Protein AF-A0A8D5ZJN5-F1 (afdb_monomer)

Solvent-accessible surface area (backbone atoms only — not comparable to full-atom values): 8503 Å² total; per-residue (Å²): 124,50,73,45,76,26,86,29,49,48,62,59,45,37,55,50,50,52,52,50,40,51,74,73,62,34,45,78,76,51,75,43,89,60,42,36,43,31,33,33,44,94,93,44,43,36,33,36,38,49,41,76,52,91,73,23,19,37,39,36,39,40,71,54,80,88,65,92,65,69,60,68,62,56,49,52,53,49,49,53,51,52,53,51,50,52,53,50,52,52,54,50,50,55,51,50,35,69,74,68,68,55,51,88,89,70,50,87,51,70,71,51,54,59,54,53,48,53,52,49,50,52,53,52,52,53,49,51,52,50,53,51,49,54,51,49,54,53,53,53,50,53,50,52,52,48,53,59,58,65,70,55,107

Organism: NCBI:txid2824673

Foldseek 3Di:
DDKDKAQAFLQVLQVVLVVLCVVVPWDWDDDDPSAWTWTDDPNWIWIWGWDDDPSIIMIDIDTDDPDPDPVLVVLVVVLVVLVVVLVVVVVVQVVCCVVPVDDPVPRPCPVVSVVSVVVSVVSVVVSVVVVVVVVVSVVVNVVVSVVSNVPHD

pLDDT: mean 83.12, std 9.97, range [45.72, 94.62]

Structure (mmCIF, N/CA/C/O backbone):
data_AF-A0A8D5ZJN5-F1
#
_entry.id   AF-A0A8D5ZJN5-F1
#
loop_
_atom_site.group_PDB
_atom_site.id
_atom_site.type_symbol
_atom_site.label_atom_id
_atom_site.label_alt_id
_atom_site.label_comp_id
_atom_site.label_asym_id
_atom_site.label_entity_id
_atom_site.label_seq_id
_atom_site.pdbx_PDB_ins_code
_atom_site.Cartn_x
_atom_site.Cartn_y
_atom_site.Cartn_z
_atom_site.occupancy
_atom_site.B_iso_or_equiv
_atom_site.auth_seq_id
_atom_site.auth_comp_id
_atom_site.auth_asym_id
_atom_site.auth_atom_id
_atom_site.pdbx_PDB_model_num
ATOM 1 N N . MET A 1 1 ? -3.586 7.589 7.938 1.00 70.25 1 MET A N 1
ATOM 2 C CA . MET A 1 1 ? -3.843 7.354 9.380 1.00 70.25 1 MET A CA 1
ATOM 3 C C . MET A 1 1 ? -5.197 7.955 9.686 1.00 70.25 1 MET A C 1
ATOM 5 O O . MET A 1 1 ? -5.429 9.094 9.296 1.00 70.25 1 MET A O 1
ATOM 9 N N . LYS A 1 2 ? -6.101 7.182 10.283 1.00 84.31 2 LYS A N 1
ATOM 10 C CA . LYS A 1 2 ? -7.459 7.630 10.615 1.00 84.31 2 LYS A CA 1
ATOM 11 C C . LYS A 1 2 ? -7.694 7.383 12.096 1.00 84.31 2 LYS A C 1
ATOM 13 O O . LYS A 1 2 ? -7.186 6.405 12.640 1.00 84.31 2 LYS A O 1
ATOM 18 N N . GLU A 1 3 ? -8.443 8.261 12.738 1.00 89.00 3 GLU A N 1
ATOM 19 C CA . GLU A 1 3 ? -8.716 8.157 14.165 1.00 89.00 3 GLU A CA 1
ATOM 20 C C . GLU A 1 3 ? -10.156 8.503 14.492 1.00 89.00 3 GLU A C 1
ATOM 22 O O . GLU A 1 3 ? -10.807 9.263 13.773 1.00 89.00 3 GLU A O 1
ATOM 27 N N . ARG A 1 4 ? -10.637 7.942 15.598 1.00 89.81 4 ARG A N 1
ATOM 28 C CA . ARG A 1 4 ? -11.933 8.266 16.176 1.00 89.81 4 ARG A CA 1
ATOM 29 C C . ARG A 1 4 ? -11.851 8.228 17.693 1.00 89.81 4 ARG A C 1
ATOM 31 O O . ARG A 1 4 ? -11.209 7.349 18.257 1.00 89.81 4 ARG A O 1
ATOM 38 N N . ILE A 1 5 ? -12.529 9.164 18.345 1.00 89.81 5 ILE A N 1
ATOM 39 C CA . ILE A 1 5 ? -12.732 9.144 19.793 1.00 89.81 5 ILE A CA 1
ATOM 40 C C . ILE A 1 5 ? -14.123 8.573 20.052 1.00 89.81 5 ILE A C 1
ATOM 42 O O . ILE A 1 5 ? -15.106 9.104 19.539 1.00 89.81 5 ILE A O 1
ATOM 46 N N . VAL A 1 6 ? -14.191 7.496 20.828 1.00 90.06 6 VAL A N 1
ATOM 47 C CA . VAL A 1 6 ? -15.437 6.843 21.236 1.00 90.06 6 VAL A CA 1
ATOM 48 C C . VAL A 1 6 ? -15.703 7.117 22.713 1.00 90.06 6 VAL A C 1
ATOM 50 O O . VAL A 1 6 ? -14.779 7.141 23.533 1.00 90.06 6 VAL A O 1
ATOM 53 N N . ASN A 1 7 ? -16.969 7.330 23.069 1.00 89.19 7 ASN A N 1
ATOM 54 C CA . ASN A 1 7 ? -17.397 7.561 24.453 1.00 89.19 7 ASN A CA 1
ATOM 55 C C . ASN A 1 7 ? -17.558 6.229 25.200 1.00 89.19 7 ASN A C 1
ATOM 57 O O . ASN A 1 7 ? -18.649 5.879 25.642 1.00 89.19 7 ASN A O 1
ATOM 61 N N . MET A 1 8 ? -16.473 5.465 25.284 1.00 90.81 8 MET A N 1
ATOM 62 C CA . MET A 1 8 ? -16.418 4.159 25.934 1.00 90.81 8 MET A CA 1
ATOM 63 C C . MET A 1 8 ? -15.092 4.008 26.674 1.00 90.81 8 MET A C 1
ATOM 65 O O . MET A 1 8 ? -14.069 4.548 26.236 1.00 90.81 8 MET A O 1
ATOM 69 N N . ASP A 1 9 ? -15.099 3.238 27.763 1.00 92.44 9 ASP A N 1
ATOM 70 C CA . ASP A 1 9 ? -13.863 2.781 28.389 1.00 92.44 9 ASP A CA 1
ATOM 71 C C . ASP A 1 9 ? -13.090 1.858 27.436 1.00 92.44 9 ASP A C 1
ATOM 73 O O . ASP A 1 9 ? -13.652 1.270 26.510 1.00 92.44 9 ASP A O 1
ATOM 77 N N . ILE A 1 10 ? -11.787 1.724 27.669 1.00 92.44 10 ILE A N 1
ATOM 78 C CA . ILE A 1 10 ? -10.894 1.004 26.759 1.00 92.44 10 ILE A CA 1
ATOM 79 C C . ILE A 1 10 ? -11.275 -0.471 26.570 1.00 92.44 10 ILE A C 1
ATOM 81 O O . ILE A 1 10 ? -11.090 -1.006 25.478 1.00 92.44 10 ILE A O 1
ATOM 85 N N . ASN A 1 11 ? -11.838 -1.127 27.591 1.00 93.25 11 ASN A N 1
ATOM 86 C CA . ASN A 1 11 ? -12.236 -2.530 27.495 1.00 93.25 11 ASN A CA 1
ATOM 87 C C . ASN A 1 11 ? -13.508 -2.667 26.655 1.00 93.25 11 ASN A C 1
ATOM 89 O O . ASN A 1 11 ? -13.558 -3.494 25.743 1.00 93.25 11 ASN A O 1
ATOM 93 N N . SER A 1 12 ? -14.512 -1.824 26.908 1.00 92.19 12 SER A N 1
ATOM 94 C CA . SER A 1 12 ? -15.742 -1.796 26.109 1.00 92.19 12 SER A CA 1
ATOM 95 C C . SER A 1 12 ? -15.458 -1.432 24.652 1.00 92.19 12 SER A C 1
ATOM 97 O O . SER A 1 12 ? -15.937 -2.106 23.742 1.00 92.19 12 SER A O 1
ATOM 99 N N . ALA A 1 13 ? -14.609 -0.425 24.423 1.00 91.81 13 ALA A N 1
ATOM 100 C CA . ALA A 1 13 ? -14.174 -0.017 23.092 1.00 91.81 13 ALA A CA 1
ATOM 101 C C . ALA A 1 13 ? -13.450 -1.153 22.348 1.00 91.81 13 ALA A C 1
ATOM 103 O O . ALA A 1 13 ? -13.679 -1.352 21.156 1.00 91.81 13 ALA A O 1
ATOM 104 N N . TYR A 1 14 ? -12.612 -1.926 23.046 1.00 94.06 14 TYR A N 1
ATOM 105 C CA . TYR A 1 14 ? -11.936 -3.094 22.484 1.00 94.06 14 TYR A CA 1
ATOM 106 C C . TYR A 1 14 ? -12.926 -4.185 22.057 1.00 94.06 14 TYR A C 1
ATOM 108 O O . TYR A 1 14 ? -12.850 -4.686 20.933 1.00 94.06 14 TYR A O 1
ATOM 116 N N . VAL A 1 15 ? -13.861 -4.556 22.939 1.00 94.44 15 VAL A N 1
ATOM 117 C CA . VAL A 1 15 ? -14.853 -5.607 22.661 1.00 94.44 15 VAL A CA 1
ATOM 118 C C . VAL A 1 15 ? -15.739 -5.206 21.485 1.00 94.44 15 VAL A C 1
ATOM 120 O O . VAL A 1 15 ? -15.984 -6.014 20.587 1.00 94.44 15 VAL A O 1
ATOM 123 N N . GLU A 1 16 ? -16.165 -3.946 21.456 1.00 93.25 16 GLU A N 1
ATOM 124 C CA . GLU A 1 16 ? -17.006 -3.413 20.393 1.00 93.25 16 GLU A CA 1
ATOM 125 C C . GLU A 1 16 ? -16.264 -3.342 19.054 1.00 93.25 16 GLU A C 1
ATOM 127 O O . GLU A 1 16 ? -16.782 -3.790 18.029 1.00 93.25 16 GLU A O 1
ATOM 132 N N . LEU A 1 17 ? -15.011 -2.881 19.056 1.00 93.25 17 LEU A N 1
ATOM 133 C CA . LEU A 1 17 ? -14.162 -2.892 17.867 1.00 93.25 17 LEU A CA 1
ATOM 134 C C . LEU A 1 17 ? -13.975 -4.316 17.329 1.00 93.25 17 LEU A C 1
ATOM 136 O O . LEU A 1 17 ? -14.121 -4.544 16.130 1.00 93.25 17 LEU A O 1
ATOM 140 N N . LYS A 1 18 ? -13.701 -5.290 18.203 1.00 94.44 18 LYS A N 1
ATOM 141 C CA . LYS A 1 18 ? -13.564 -6.702 17.823 1.00 94.44 18 LYS A CA 1
ATOM 142 C C . LYS A 1 18 ? -14.846 -7.245 17.189 1.00 94.44 18 LYS A C 1
ATOM 144 O O . LYS A 1 18 ? -14.784 -7.921 16.162 1.00 94.44 18 LYS A O 1
ATOM 149 N N . ARG A 1 19 ? -16.006 -6.912 17.763 1.00 94.62 19 ARG A N 1
ATOM 150 C CA . ARG A 1 19 ? -17.326 -7.282 17.234 1.00 94.62 19 ARG A CA 1
ATOM 151 C C . ARG A 1 19 ? -17.547 -6.722 15.829 1.00 94.62 19 ARG A C 1
ATOM 153 O O . ARG A 1 19 ? -17.932 -7.476 14.938 1.00 94.62 19 ARG A O 1
ATOM 160 N N . ILE A 1 20 ? -17.265 -5.435 15.624 1.00 93.62 20 ILE A N 1
ATOM 161 C CA . ILE A 1 20 ? -17.408 -4.766 14.322 1.00 93.62 20 ILE A CA 1
ATOM 162 C C . ILE A 1 20 ? -16.455 -5.374 13.294 1.00 93.62 20 ILE A C 1
ATOM 164 O O . ILE A 1 20 ? -16.883 -5.692 12.192 1.00 93.62 20 ILE A O 1
ATOM 168 N N . LEU A 1 21 ? -15.188 -5.601 13.650 1.00 93.50 21 LEU A N 1
ATOM 169 C CA . LEU A 1 21 ? -14.205 -6.195 12.740 1.00 93.50 21 LEU A CA 1
ATOM 170 C C . LEU A 1 21 ? -14.656 -7.568 12.228 1.00 93.50 21 LEU A C 1
ATOM 172 O O . LEU A 1 21 ? -14.633 -7.811 11.022 1.00 93.50 21 LEU A O 1
ATOM 176 N N . LEU A 1 22 ? -15.117 -8.443 13.123 1.00 92.81 22 LEU A N 1
ATOM 177 C CA . LEU A 1 22 ? -15.629 -9.760 12.741 1.00 92.81 22 LEU A CA 1
ATOM 178 C C . LEU A 1 22 ? -16.900 -9.651 11.883 1.00 92.81 22 LEU A C 1
ATOM 180 O O . LEU A 1 22 ? -17.020 -10.357 10.883 1.00 92.81 22 LEU A O 1
ATOM 184 N N . ALA A 1 23 ? -17.817 -8.740 12.225 1.00 92.50 23 ALA A N 1
ATOM 185 C CA . ALA A 1 23 ? -19.044 -8.510 11.459 1.00 92.50 23 ALA A CA 1
ATOM 186 C C . ALA A 1 23 ? -18.774 -7.945 10.051 1.00 92.50 23 ALA A C 1
ATOM 188 O O . ALA A 1 23 ? -19.454 -8.313 9.096 1.00 92.50 23 ALA A O 1
ATOM 189 N N . SER A 1 24 ? -17.748 -7.105 9.903 1.00 89.06 24 SER A N 1
ATOM 190 C CA . SER A 1 24 ? -17.298 -6.541 8.625 1.00 89.06 24 SER A CA 1
ATOM 191 C C . SER A 1 24 ? -16.418 -7.501 7.805 1.00 89.06 24 SER A C 1
ATOM 193 O O . SER A 1 24 ? -15.847 -7.096 6.790 1.00 89.06 24 SER A O 1
ATOM 195 N N . GLY A 1 25 ? -16.288 -8.767 8.221 1.00 90.12 25 GLY A N 1
ATOM 196 C CA . GLY A 1 25 ? -15.568 -9.804 7.477 1.00 90.12 25 GLY A CA 1
ATOM 197 C C . GLY A 1 25 ? -14.043 -9.741 7.596 1.00 90.12 25 GLY A C 1
ATOM 198 O O . GLY A 1 25 ? -13.343 -10.271 6.733 1.00 90.12 25 GLY A O 1
ATOM 199 N N . TYR A 1 26 ? -13.505 -9.098 8.635 1.00 92.56 26 TYR A N 1
ATOM 200 C CA . TYR A 1 26 ? -12.070 -9.131 8.907 1.00 92.56 26 TYR A CA 1
ATOM 201 C C . TYR A 1 26 ? -11.669 -10.415 9.633 1.00 92.56 26 TYR A C 1
ATOM 203 O O . TYR A 1 26 ? -12.355 -10.899 10.531 1.00 92.56 26 TYR A O 1
ATOM 211 N N . THR A 1 27 ? -10.486 -10.922 9.302 1.00 93.50 27 THR A N 1
ATOM 212 C CA . THR A 1 27 ? -9.807 -11.973 10.062 1.00 93.50 27 THR A CA 1
ATOM 213 C C . THR A 1 27 ? -8.829 -11.342 11.041 1.00 93.50 27 THR A C 1
ATOM 215 O O . THR A 1 27 ? -7.922 -10.618 10.632 1.00 93.50 27 THR A O 1
ATOM 218 N N . ILE A 1 28 ? -8.960 -11.644 12.329 1.00 93.12 28 ILE A N 1
ATOM 219 C CA . ILE A 1 28 ? -8.023 -11.157 13.342 1.00 93.12 28 ILE A CA 1
ATOM 220 C C . ILE A 1 28 ? -6.735 -11.988 13.283 1.00 93.12 28 ILE A C 1
ATOM 222 O O . ILE A 1 28 ? -6.779 -13.217 13.298 1.00 93.12 28 ILE A O 1
ATOM 226 N N . LYS A 1 29 ? -5.585 -11.319 13.160 1.00 92.62 29 LYS A N 1
ATOM 227 C CA . LYS A 1 29 ? -4.262 -11.953 13.034 1.00 92.62 29 LYS A CA 1
ATOM 228 C C . LYS A 1 29 ? -3.467 -11.940 14.333 1.00 92.62 29 LYS A C 1
ATOM 230 O O . LYS A 1 29 ? -2.755 -12.897 14.611 1.00 92.62 29 LYS A O 1
ATOM 235 N N . SER A 1 30 ? -3.565 -10.861 15.103 1.00 91.62 30 SER A N 1
ATOM 236 C CA . SER A 1 30 ? -2.909 -10.733 16.405 1.00 91.62 30 SER A CA 1
ATOM 237 C C . SER A 1 30 ? -3.658 -9.733 17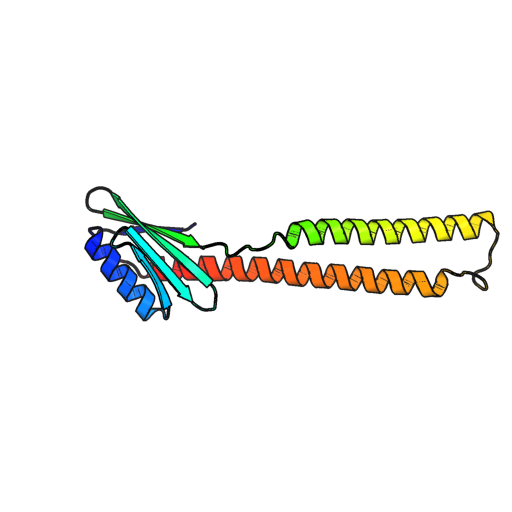.277 1.00 91.62 30 SER A C 1
ATOM 239 O O . SER A 1 30 ? -4.240 -8.776 16.767 1.00 91.62 30 SER A O 1
ATOM 241 N N . GLU A 1 31 ? -3.617 -9.929 18.588 1.00 92.81 31 GLU A N 1
ATOM 242 C CA . GLU A 1 31 ? -4.287 -9.075 19.568 1.00 92.81 31 GLU A CA 1
ATOM 243 C C . GLU A 1 31 ? -3.348 -8.855 20.759 1.00 92.81 31 GLU A C 1
ATOM 245 O O . GLU A 1 31 ? -2.696 -9.797 21.207 1.00 92.81 31 GLU A O 1
ATOM 250 N N . ASP A 1 32 ? -3.301 -7.628 21.275 1.00 92.75 32 ASP A N 1
ATOM 251 C CA . ASP A 1 32 ? -2.734 -7.309 22.590 1.00 92.75 32 ASP A CA 1
ATOM 252 C C . ASP A 1 32 ? -3.825 -6.607 23.393 1.00 92.75 32 ASP A C 1
ATOM 254 O O . ASP A 1 32 ? -4.118 -5.430 23.178 1.00 92.75 32 ASP A O 1
ATOM 258 N N . TYR A 1 33 ? -4.508 -7.354 24.255 1.00 88.62 33 TYR A N 1
ATOM 259 C CA . TYR A 1 33 ? -5.665 -6.849 24.983 1.00 88.62 33 TYR A CA 1
ATOM 260 C C . TYR A 1 33 ? -5.265 -5.797 26.039 1.00 88.62 33 TYR A C 1
ATOM 262 O O . TYR A 1 33 ? -4.333 -6.038 26.807 1.00 88.62 33 TYR A O 1
ATOM 270 N N . PRO A 1 34 ? -5.994 -4.670 26.186 1.00 88.06 34 PRO A N 1
ATOM 271 C CA . PRO A 1 34 ? -7.012 -4.097 25.293 1.00 88.06 34 PRO A CA 1
ATOM 272 C C . PRO A 1 34 ? -6.416 -3.059 24.317 1.00 88.06 34 PRO A C 1
ATOM 274 O O . PRO A 1 34 ? -7.136 -2.249 23.741 1.00 88.06 34 PRO A O 1
ATOM 277 N N . LYS A 1 35 ? -5.088 -3.019 24.180 1.00 90.94 35 LYS A N 1
ATOM 278 C CA . LYS A 1 35 ? -4.340 -1.934 23.537 1.00 90.94 35 LYS A CA 1
ATOM 279 C C . LYS A 1 35 ? -4.337 -2.007 22.018 1.00 90.94 35 LYS A C 1
ATOM 281 O O . LYS A 1 35 ? -4.334 -0.957 21.381 1.00 90.94 35 LYS A O 1
ATOM 286 N N . THR A 1 36 ? -4.283 -3.201 21.425 1.00 93.50 36 THR A N 1
ATOM 287 C CA . THR A 1 36 ? -4.181 -3.341 19.967 1.00 93.50 36 THR A CA 1
ATOM 288 C C . THR A 1 36 ? -4.933 -4.538 19.394 1.00 93.50 36 THR A C 1
ATOM 290 O O . THR A 1 36 ? -5.031 -5.600 20.013 1.00 93.50 36 THR A O 1
ATOM 293 N N . ILE A 1 37 ? -5.433 -4.369 18.166 1.00 94.00 37 ILE A N 1
ATOM 294 C CA . ILE A 1 37 ? -6.005 -5.435 17.335 1.00 94.00 37 ILE A CA 1
ATOM 295 C C . ILE A 1 37 ? -5.427 -5.316 15.924 1.00 94.00 37 ILE A C 1
ATOM 297 O O . ILE A 1 37 ? -5.533 -4.269 15.290 1.00 94.00 37 ILE A O 1
ATOM 301 N N . SER A 1 38 ? -4.833 -6.390 15.411 1.00 92.75 38 SER A N 1
ATOM 302 C CA . SER A 1 38 ? -4.395 -6.507 14.019 1.00 92.75 38 SER A CA 1
ATOM 303 C C . SER A 1 38 ? -5.390 -7.356 13.243 1.00 92.75 38 SER A C 1
ATOM 305 O O . SER A 1 38 ? -5.625 -8.518 13.584 1.00 92.75 38 SER A O 1
ATOM 307 N N . ALA A 1 39 ? -5.964 -6.786 12.192 1.00 92.12 39 ALA A N 1
ATOM 308 C CA . ALA A 1 39 ? -7.014 -7.404 11.402 1.00 92.12 39 ALA A CA 1
ATOM 309 C C . ALA A 1 39 ? -6.677 -7.359 9.907 1.00 92.12 39 ALA A C 1
ATOM 311 O O . ALA A 1 39 ? -6.012 -6.440 9.431 1.00 92.12 39 ALA A O 1
ATOM 312 N N . GLU A 1 40 ? -7.138 -8.357 9.159 1.00 90.62 40 GLU A N 1
ATOM 313 C CA . GLU A 1 40 ? -6.881 -8.498 7.727 1.00 90.62 40 GLU A CA 1
ATOM 314 C C . GLU A 1 40 ? -8.171 -8.762 6.946 1.00 90.62 40 GLU A C 1
ATOM 316 O O . GLU A 1 40 ? -8.967 -9.617 7.334 1.00 90.62 40 GLU A O 1
ATOM 321 N N . ARG A 1 41 ? -8.357 -8.055 5.827 1.00 87.12 41 ARG A N 1
ATOM 322 C CA . ARG A 1 41 ? -9.443 -8.271 4.858 1.00 87.12 41 ARG A CA 1
ATOM 323 C C . ARG A 1 41 ? -8.905 -8.027 3.453 1.00 87.12 41 ARG A C 1
ATOM 325 O O . ARG A 1 41 ? -8.175 -7.063 3.250 1.00 87.12 41 ARG A O 1
ATOM 332 N N . ASP A 1 42 ? -9.232 -8.891 2.494 1.00 81.75 42 ASP A N 1
ATOM 333 C CA . ASP A 1 42 ? -8.784 -8.778 1.096 1.00 81.75 42 ASP A CA 1
ATOM 334 C C . ASP A 1 42 ? -7.265 -8.545 0.949 1.00 81.75 42 ASP A C 1
ATOM 336 O O . ASP A 1 42 ? -6.846 -7.668 0.195 1.00 81.75 42 ASP A O 1
ATOM 340 N N . THR A 1 43 ? -6.427 -9.279 1.697 1.00 77.94 43 THR A N 1
ATOM 341 C CA . THR A 1 43 ? -4.950 -9.119 1.778 1.00 77.94 43 THR A CA 1
ATOM 342 C C . THR A 1 43 ? -4.447 -7.815 2.419 1.00 77.94 43 THR A C 1
ATOM 344 O O . THR A 1 43 ? -3.242 -7.624 2.587 1.00 77.94 43 THR A O 1
ATOM 347 N N . MET A 1 44 ? -5.347 -6.922 2.840 1.00 82.00 44 MET A N 1
ATOM 348 C CA . MET A 1 44 ? -5.008 -5.659 3.494 1.00 82.00 44 MET A CA 1
ATOM 349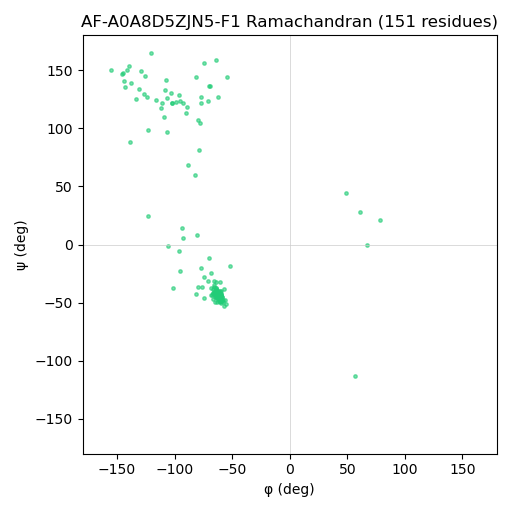 C C . MET A 1 44 ? -4.986 -5.822 5.008 1.00 82.00 44 MET A C 1
ATOM 351 O O . MET A 1 44 ? -5.999 -6.160 5.620 1.00 82.00 44 MET A O 1
ATOM 355 N N . LYS A 1 45 ? -3.835 -5.528 5.618 1.00 87.88 45 LYS A N 1
ATOM 356 C CA . LYS A 1 45 ? -3.640 -5.558 7.071 1.00 87.88 45 LYS A CA 1
ATOM 357 C C . LYS A 1 45 ? -3.803 -4.165 7.670 1.00 87.88 45 LYS A C 1
ATOM 359 O O . LYS A 1 45 ? -3.156 -3.209 7.241 1.00 87.88 45 LYS A O 1
ATOM 364 N N . ILE A 1 46 ? -4.638 -4.060 8.695 1.00 89.56 46 ILE A N 1
ATOM 365 C CA . ILE A 1 46 ? -4.892 -2.829 9.443 1.00 89.56 46 ILE A CA 1
ATOM 366 C C . ILE A 1 46 ? -4.661 -3.128 10.920 1.00 89.56 46 ILE A C 1
ATOM 368 O O . ILE A 1 46 ? -5.193 -4.099 11.455 1.00 89.56 46 ILE A O 1
ATOM 372 N N . MET A 1 47 ? -3.863 -2.292 11.576 1.00 91.75 47 MET A N 1
ATOM 373 C CA . MET A 1 47 ? -3.671 -2.339 13.017 1.00 91.75 47 MET A CA 1
ATOM 374 C C . MET A 1 47 ? -4.466 -1.215 13.670 1.00 91.75 47 MET A C 1
ATOM 376 O O . MET A 1 47 ? -4.372 -0.059 13.267 1.00 91.75 47 MET A O 1
ATOM 380 N N . PHE A 1 48 ? -5.243 -1.558 14.684 1.00 93.19 48 PHE A N 1
ATOM 381 C CA . PHE A 1 48 ? -6.002 -0.620 15.489 1.00 93.19 48 PHE A CA 1
ATOM 382 C C . PHE A 1 48 ? -5.331 -0.489 16.847 1.00 93.19 48 PHE A C 1
ATOM 384 O O . PHE A 1 48 ? -5.114 -1.492 17.524 1.00 93.19 48 PHE A O 1
ATOM 391 N N . TYR A 1 49 ? -5.016 0.740 17.237 1.00 93.50 49 TYR A N 1
ATOM 392 C CA . TYR A 1 49 ? -4.458 1.084 18.538 1.00 93.50 49 TYR A CA 1
ATOM 393 C C . TYR A 1 49 ? -5.511 1.805 19.367 1.00 93.50 49 TYR A C 1
ATOM 395 O O . TYR A 1 49 ? -6.158 2.728 18.874 1.00 93.50 49 TYR A O 1
ATOM 403 N N . LEU A 1 50 ? -5.669 1.400 20.619 1.00 94.38 50 LEU A N 1
ATOM 404 C CA . LEU A 1 50 ? -6.618 1.973 21.557 1.00 94.38 50 LEU A CA 1
ATOM 405 C C . LEU A 1 50 ? -5.846 2.715 22.646 1.00 94.38 50 LEU A C 1
ATOM 407 O O . LEU A 1 50 ? -5.026 2.131 23.356 1.00 94.38 50 LEU A O 1
ATOM 411 N N . TYR A 1 51 ? -6.123 4.008 22.779 1.00 93.44 51 TYR A N 1
ATOM 412 C CA . TYR A 1 51 ? -5.525 4.876 23.785 1.00 93.44 51 TYR A CA 1
ATOM 413 C C . TYR A 1 51 ? -6.615 5.387 24.727 1.00 93.44 51 TYR A C 1
ATOM 415 O O . TYR A 1 51 ? -7.585 5.987 24.254 1.00 93.44 51 TYR A O 1
ATOM 423 N N . PRO A 1 52 ? -6.480 5.183 26.046 1.00 91.00 52 PRO A N 1
ATOM 424 C CA . PRO A 1 52 ? -7.418 5.759 26.996 1.00 91.00 52 PRO A CA 1
ATOM 425 C C . PRO A 1 52 ? -7.220 7.281 27.050 1.00 91.00 52 PRO A C 1
ATOM 427 O O . PRO A 1 52 ? -6.089 7.768 27.072 1.00 91.00 52 PRO A O 1
ATOM 430 N N . GLN A 1 53 ? -8.320 8.028 27.064 1.00 88.06 53 GLN A N 1
ATOM 431 C CA . GLN A 1 53 ? -8.351 9.484 27.172 1.00 88.06 53 GLN A CA 1
ATOM 432 C C . GLN A 1 53 ? -9.486 9.874 28.128 1.00 88.06 53 GLN A C 1
ATOM 434 O O . GLN A 1 53 ? -10.632 10.062 27.721 1.00 88.06 53 GLN A O 1
ATOM 439 N N . ASP A 1 54 ? -9.158 9.941 29.419 1.00 84.50 54 ASP A N 1
ATOM 440 C CA . ASP A 1 54 ? -10.102 10.137 30.525 1.00 84.50 54 ASP A CA 1
ATOM 441 C C . ASP A 1 54 ? -11.206 9.060 30.552 1.00 84.50 54 ASP A C 1
ATOM 443 O O . ASP A 1 54 ? -10.925 7.887 30.793 1.00 84.50 54 ASP A O 1
ATOM 447 N N . SER A 1 55 ? -12.461 9.443 30.293 1.00 82.50 55 SER A N 1
ATOM 448 C CA . SER A 1 55 ? -13.629 8.554 30.189 1.00 82.50 55 SER A CA 1
ATOM 449 C C . SER A 1 55 ? -13.921 8.082 28.759 1.00 82.50 55 SER A C 1
ATOM 451 O O . SER A 1 55 ? -14.948 7.451 28.506 1.00 82.50 55 SER A O 1
ATOM 453 N N . ARG A 1 56 ? -13.045 8.418 27.809 1.00 89.69 56 ARG A N 1
ATOM 454 C CA . ARG A 1 56 ? -13.173 8.104 26.385 1.00 89.69 56 ARG A CA 1
ATOM 455 C C . ARG A 1 56 ? -11.994 7.263 25.922 1.00 89.69 56 ARG A C 1
ATOM 457 O O . ARG A 1 56 ? -10.952 7.203 26.572 1.00 89.69 56 ARG A O 1
ATOM 464 N N . THR A 1 57 ? -12.134 6.661 24.750 1.00 92.00 57 THR A N 1
ATOM 465 C CA . THR A 1 57 ? -11.054 5.907 24.109 1.00 92.00 57 THR A CA 1
ATOM 466 C C . THR A 1 57 ? -10.801 6.466 22.718 1.00 92.00 57 THR A C 1
ATOM 468 O O . THR A 1 57 ? -11.720 6.590 21.911 1.00 92.00 57 THR A O 1
ATOM 471 N N . ARG A 1 58 ? -9.550 6.812 22.415 1.00 92.62 58 ARG A N 1
ATOM 472 C CA . ARG A 1 58 ? -9.108 7.165 21.064 1.00 92.62 58 ARG A CA 1
ATOM 473 C C . ARG A 1 58 ? -8.656 5.898 20.355 1.00 92.62 58 ARG A C 1
ATOM 475 O O . ARG A 1 58 ? -7.702 5.254 20.782 1.00 92.62 58 ARG A O 1
ATOM 482 N N . ILE A 1 59 ? -9.326 5.561 19.264 1.00 92.25 59 ILE A N 1
ATOM 483 C CA . ILE A 1 59 ? -8.994 4.433 18.399 1.00 92.25 59 ILE A CA 1
ATOM 484 C C . ILE A 1 59 ? -8.292 4.984 17.162 1.00 92.25 59 ILE A C 1
ATOM 486 O O . ILE A 1 59 ? -8.842 5.810 16.435 1.00 92.25 59 ILE A O 1
ATOM 490 N N . VAL A 1 60 ? -7.069 4.525 16.925 1.00 91.38 60 VAL A N 1
ATOM 491 C CA . VAL A 1 60 ? -6.233 4.909 15.789 1.00 91.38 60 VAL A CA 1
ATOM 492 C C . VAL A 1 60 ? -6.088 3.709 14.867 1.00 91.38 60 VAL A C 1
ATOM 494 O O . VAL A 1 60 ? -5.514 2.694 15.251 1.00 91.38 60 VAL A O 1
ATOM 497 N N . ALA A 1 61 ? -6.580 3.835 13.639 1.00 89.75 61 ALA A N 1
ATOM 498 C CA . ALA A 1 61 ? -6.361 2.858 12.586 1.00 89.75 61 ALA A CA 1
ATOM 499 C C . ALA A 1 61 ? -5.088 3.217 11.808 1.00 89.75 6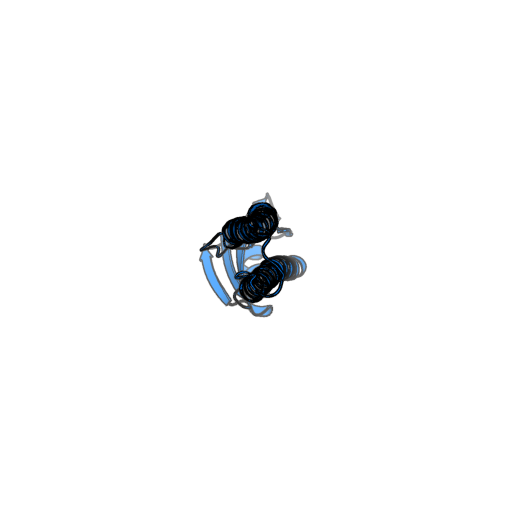1 ALA A C 1
ATOM 501 O O . ALA A 1 61 ? -5.016 4.223 11.083 1.00 89.75 61 ALA A O 1
ATOM 502 N N . THR A 1 62 ? -4.088 2.357 11.950 1.00 86.44 62 THR A N 1
ATOM 503 C CA . THR A 1 62 ? -2.824 2.422 11.233 1.00 86.44 62 THR A CA 1
ATOM 504 C C . THR A 1 62 ? -2.781 1.281 10.226 1.00 86.44 62 THR A C 1
ATOM 506 O O . THR A 1 62 ? -2.667 0.113 10.608 1.00 86.44 62 THR A O 1
ATOM 509 N N . PRO A 1 63 ? -2.864 1.577 8.925 1.00 79.75 63 PRO A N 1
ATOM 510 C CA . PRO A 1 63 ? -2.632 0.553 7.927 1.00 79.75 63 PRO A CA 1
ATOM 511 C C . PRO A 1 63 ? -1.197 0.030 8.029 1.00 79.75 63 PRO A C 1
ATOM 513 O O . PRO A 1 63 ? -0.246 0.814 7.993 1.00 79.75 63 PRO A O 1
ATOM 516 N N . LEU A 1 64 ? -1.032 -1.288 8.135 1.00 73.38 64 LEU A N 1
ATOM 517 C CA . LEU A 1 64 ? 0.293 -1.895 8.140 1.00 73.38 64 LEU A CA 1
ATOM 518 C C . LEU A 1 64 ? 0.819 -1.921 6.710 1.00 73.38 64 LEU A C 1
ATOM 520 O O . LEU A 1 64 ? 0.205 -2.496 5.810 1.00 73.38 64 LEU A O 1
ATOM 524 N N . ILE A 1 65 ? 1.966 -1.283 6.497 1.00 61.72 65 ILE A N 1
ATOM 525 C CA . ILE A 1 65 ? 2.654 -1.333 5.214 1.00 61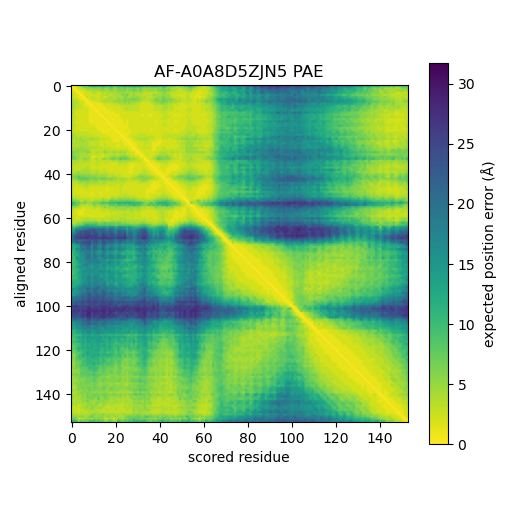.72 65 ILE A CA 1
ATOM 526 C C . ILE A 1 65 ? 3.360 -2.688 5.145 1.00 61.72 65 ILE A C 1
ATOM 528 O O . ILE A 1 65 ? 4.394 -2.884 5.779 1.00 61.72 65 ILE A O 1
ATOM 532 N N . TYR A 1 66 ? 2.824 -3.630 4.372 1.00 52.03 66 TYR A N 1
ATOM 533 C CA . TYR A 1 66 ? 3.644 -4.734 3.884 1.00 52.03 66 TYR A CA 1
ATOM 534 C C . TYR A 1 66 ? 4.450 -4.194 2.697 1.00 52.03 66 TYR A C 1
ATOM 536 O O . TYR A 1 66 ? 4.034 -4.329 1.554 1.00 52.03 66 TYR A O 1
ATOM 544 N N . ASN A 1 67 ? 5.558 -3.500 2.976 1.00 47.38 67 ASN A N 1
ATOM 545 C CA . ASN A 1 67 ? 6.524 -3.099 1.950 1.00 47.38 67 ASN A CA 1
ATOM 546 C C . ASN A 1 67 ? 7.763 -3.975 2.101 1.00 47.38 67 ASN A C 1
ATOM 548 O O . ASN A 1 67 ? 8.624 -3.649 2.918 1.00 47.38 67 ASN A O 1
ATOM 552 N N . PRO A 1 68 ? 7.903 -5.067 1.334 1.00 45.72 68 PRO A N 1
ATOM 553 C CA . PRO A 1 68 ? 9.202 -5.694 1.219 1.00 45.72 68 PRO A CA 1
ATOM 554 C C . PRO A 1 68 ? 10.129 -4.912 0.279 1.00 45.72 68 PRO A C 1
ATOM 556 O O . PRO A 1 68 ? 11.336 -5.090 0.361 1.00 45.72 68 PRO A O 1
ATOM 559 N N . ILE A 1 69 ? 9.629 -4.060 -0.623 1.00 48.56 69 ILE A N 1
ATOM 560 C CA . ILE A 1 69 ? 10.466 -3.426 -1.652 1.00 48.56 69 ILE A CA 1
ATOM 561 C C . ILE A 1 69 ? 9.925 -2.017 -1.918 1.00 48.56 69 ILE A C 1
ATOM 563 O O . ILE A 1 69 ? 8.726 -1.796 -1.819 1.00 48.56 69 ILE A O 1
ATOM 567 N N . TYR A 1 70 ? 10.802 -1.065 -2.235 1.00 52.66 70 TYR A N 1
ATOM 568 C CA . TYR A 1 70 ? 10.486 0.218 -2.871 1.00 52.66 70 TYR A CA 1
ATOM 569 C C . TYR A 1 70 ? 10.521 0.027 -4.409 1.00 52.66 70 TYR A C 1
ATOM 571 O O . TYR A 1 70 ? 11.458 0.515 -5.050 1.00 52.66 70 TYR A O 1
ATOM 579 N N . PRO A 1 71 ? 9.593 -0.720 -5.052 1.00 57.28 71 PRO A N 1
ATOM 580 C CA . PRO A 1 71 ? 9.651 -0.921 -6.495 1.00 57.28 71 PRO A CA 1
ATOM 581 C C . PRO A 1 71 ? 9.454 0.411 -7.220 1.00 57.28 71 PRO A C 1
ATOM 583 O O . PRO A 1 71 ? 10.111 0.628 -8.228 1.00 57.28 71 PRO A O 1
ATOM 586 N N . GLY A 1 72 ? 8.661 1.343 -6.672 1.00 62.03 72 GLY A N 1
ATOM 587 C CA . GLY A 1 72 ? 8.410 2.648 -7.285 1.00 62.03 72 GLY A CA 1
ATOM 588 C C . GLY A 1 72 ? 9.680 3.453 -7.586 1.00 62.03 72 GLY A C 1
ATOM 589 O O . GLY A 1 72 ? 9.885 3.863 -8.724 1.00 62.03 72 GLY A O 1
ATOM 590 N N . LEU A 1 73 ? 10.581 3.636 -6.611 1.00 66.88 73 LEU A N 1
ATOM 591 C CA . LEU A 1 73 ? 11.822 4.403 -6.819 1.00 66.88 73 LEU A CA 1
ATOM 592 C C . LEU A 1 73 ? 12.793 3.693 -7.769 1.00 66.88 73 LEU A C 1
ATOM 594 O O . LEU A 1 73 ? 13.345 4.328 -8.666 1.00 66.88 73 LEU A O 1
ATOM 598 N N . ALA A 1 74 ? 12.975 2.381 -7.607 1.00 71.88 74 ALA A N 1
ATOM 599 C CA . ALA A 1 74 ? 13.854 1.597 -8.473 1.00 71.88 74 ALA A CA 1
ATOM 600 C C . ALA A 1 74 ? 13.347 1.563 -9.927 1.00 71.88 74 ALA A C 1
ATOM 602 O O . ALA A 1 74 ? 14.137 1.718 -10.857 1.00 71.88 74 ALA A O 1
ATOM 603 N N . LEU A 1 75 ? 12.031 1.435 -10.129 1.00 72.44 75 LEU A N 1
ATOM 604 C CA . LEU A 1 75 ? 11.395 1.496 -11.445 1.00 72.44 75 LEU A CA 1
ATOM 605 C C . LEU A 1 75 ? 11.529 2.881 -12.068 1.00 72.44 75 LEU A C 1
ATOM 607 O O . LEU A 1 75 ? 11.841 2.981 -13.249 1.00 72.44 75 LEU A O 1
ATOM 611 N N . VAL A 1 76 ? 11.337 3.957 -11.304 1.00 75.31 76 VAL A N 1
ATOM 612 C CA . VAL A 1 76 ? 11.515 5.322 -11.820 1.00 75.31 76 VAL A CA 1
ATOM 613 C C . VAL A 1 76 ? 12.954 5.537 -12.297 1.00 75.31 76 VAL A C 1
ATOM 615 O O . VAL A 1 76 ? 13.154 6.004 -13.417 1.00 75.31 76 VAL A O 1
ATOM 618 N N . VAL A 1 77 ? 13.954 5.130 -11.508 1.00 80.75 77 VAL A N 1
ATOM 619 C CA . VAL A 1 77 ? 15.372 5.216 -11.902 1.00 80.75 77 VAL A CA 1
ATOM 620 C C . VAL A 1 77 ? 15.656 4.374 -13.151 1.00 80.75 77 VAL A C 1
ATOM 622 O O . VAL A 1 77 ? 16.326 4.849 -14.068 1.00 80.75 77 VAL A O 1
ATOM 625 N N . LEU A 1 78 ? 15.102 3.159 -13.230 1.00 81.50 78 LEU A N 1
ATOM 626 C CA . LEU A 1 78 ? 15.243 2.287 -14.396 1.00 81.50 78 LEU A CA 1
ATOM 627 C C . LEU A 1 78 ? 14.623 2.904 -15.660 1.00 81.50 78 LEU A C 1
ATOM 629 O O . LEU A 1 78 ? 15.254 2.884 -16.714 1.00 81.50 78 LEU A O 1
ATOM 633 N N . ASN A 1 79 ? 13.431 3.501 -15.565 1.00 81.06 79 ASN A N 1
ATOM 634 C CA . ASN A 1 79 ? 12.799 4.186 -16.698 1.00 81.06 79 ASN A CA 1
ATOM 635 C C . ASN A 1 79 ? 13.636 5.373 -17.178 1.00 81.06 79 ASN A C 1
ATOM 637 O O . ASN A 1 79 ? 13.836 5.524 -18.380 1.00 81.06 79 ASN A O 1
ATOM 641 N N . ILE A 1 80 ? 14.154 6.194 -16.257 1.00 84.88 80 ILE A N 1
ATOM 642 C CA . ILE A 1 80 ? 15.025 7.328 -16.604 1.00 84.88 80 ILE A CA 1
ATOM 643 C C . ILE A 1 80 ? 16.260 6.830 -17.361 1.00 84.88 80 ILE A C 1
ATOM 645 O O . ILE A 1 80 ? 16.614 7.397 -18.394 1.00 84.88 80 ILE A O 1
ATOM 649 N N . PHE A 1 81 ? 16.883 5.748 -16.886 1.00 85.94 81 PHE A N 1
ATOM 650 C CA . PHE A 1 81 ? 18.040 5.145 -17.542 1.00 85.94 81 PHE A CA 1
ATOM 651 C C . PHE A 1 81 ? 17.712 4.632 -18.954 1.00 85.94 81 PHE A C 1
ATOM 653 O O . PHE A 1 81 ? 18.432 4.942 -19.901 1.00 85.94 81 PHE A O 1
ATOM 660 N N . ILE A 1 82 ? 16.603 3.903 -19.118 1.00 85.19 82 ILE A N 1
ATOM 661 C CA . ILE A 1 82 ? 16.161 3.365 -20.416 1.00 85.19 82 ILE A CA 1
ATOM 662 C C . ILE A 1 82 ? 15.859 4.498 -21.410 1.00 85.19 82 ILE A C 1
ATOM 664 O O . ILE A 1 82 ? 16.300 4.449 -22.559 1.00 85.19 82 ILE A O 1
ATOM 668 N N . ILE A 1 83 ? 15.168 5.551 -20.964 1.00 85.56 83 ILE A N 1
ATOM 669 C CA . ILE A 1 83 ? 14.865 6.729 -21.787 1.00 85.56 83 ILE A CA 1
ATOM 670 C C . ILE A 1 83 ? 16.159 7.449 -22.193 1.00 85.56 83 ILE A C 1
ATOM 672 O O . ILE A 1 83 ? 16.336 7.785 -23.365 1.00 85.56 83 ILE A O 1
ATOM 676 N N . ALA A 1 84 ? 17.088 7.654 -21.255 1.00 87.50 84 ALA A N 1
ATOM 677 C CA . ALA A 1 84 ? 18.382 8.268 -21.543 1.00 87.50 84 ALA A CA 1
ATOM 678 C C . ALA A 1 84 ? 19.185 7.450 -22.567 1.00 87.50 84 ALA A C 1
ATOM 680 O O . ALA A 1 84 ? 19.771 8.021 -23.486 1.00 87.50 84 ALA A O 1
ATOM 681 N N . MET A 1 85 ? 19.159 6.118 -22.456 1.00 84.88 85 MET A N 1
ATOM 682 C CA . MET A 1 85 ? 19.820 5.219 -23.400 1.00 84.88 85 MET A CA 1
ATOM 683 C C . MET A 1 85 ? 19.202 5.302 -24.802 1.00 84.88 85 MET A C 1
ATOM 685 O O . MET A 1 85 ? 19.940 5.357 -25.785 1.00 84.88 85 MET A O 1
ATOM 689 N N . TYR A 1 86 ? 17.872 5.404 -24.912 1.00 86.19 86 TYR A N 1
ATOM 690 C CA . TYR A 1 86 ? 17.198 5.625 -26.195 1.00 86.19 86 TYR A CA 1
ATOM 691 C C . TYR A 1 86 ? 17.635 6.941 -26.857 1.00 86.19 86 TYR A C 1
ATOM 693 O O . TYR A 1 86 ? 18.022 6.948 -28.028 1.00 86.19 86 TYR A O 1
ATOM 701 N N . PHE A 1 87 ? 17.642 8.053 -26.112 1.00 86.88 87 PHE A N 1
ATOM 702 C CA . PHE A 1 87 ? 18.098 9.342 -26.645 1.00 86.88 87 PHE A CA 1
ATOM 703 C C . PHE A 1 87 ? 19.583 9.328 -27.018 1.00 86.88 87 PHE A C 1
ATOM 705 O O . PHE A 1 87 ? 19.958 9.888 -28.047 1.00 86.88 87 PHE A O 1
ATOM 712 N N . PHE A 1 88 ? 20.420 8.649 -26.231 1.00 87.31 88 PHE A N 1
ATOM 713 C CA . PHE A 1 88 ? 21.828 8.451 -26.559 1.00 87.31 88 PHE A CA 1
ATOM 714 C C . PHE A 1 88 ? 21.996 7.703 -27.888 1.00 87.31 88 PHE A C 1
ATOM 716 O O . PHE A 1 88 ? 22.715 8.178 -28.765 1.00 87.31 88 PHE A O 1
ATOM 723 N N . MET A 1 89 ? 21.288 6.584 -28.081 1.00 84.00 89 MET A N 1
ATOM 724 C CA . MET A 1 89 ? 21.338 5.811 -29.328 1.00 84.00 89 MET A CA 1
ATOM 725 C C . MET A 1 89 ? 20.832 6.611 -30.530 1.00 84.00 89 MET A C 1
ATOM 727 O O . MET A 1 89 ? 21.444 6.566 -31.598 1.00 84.00 89 MET A O 1
ATOM 731 N N . LYS A 1 90 ? 19.752 7.381 -30.360 1.00 85.94 90 LYS A N 1
ATOM 732 C CA . LYS A 1 90 ? 19.224 8.258 -31.410 1.00 85.94 90 LYS A CA 1
ATOM 733 C C . LYS A 1 90 ? 20.255 9.314 -31.830 1.00 85.94 90 LYS A C 1
ATOM 735 O O . LYS A 1 90 ? 20.538 9.442 -33.019 1.00 85.94 90 LYS A O 1
ATOM 740 N N . ASN A 1 91 ? 20.855 10.018 -30.870 1.00 86.56 91 ASN A N 1
ATOM 741 C CA . ASN A 1 91 ? 21.874 11.036 -31.146 1.00 86.56 91 ASN A CA 1
ATOM 742 C C . ASN A 1 91 ? 23.137 10.426 -31.774 1.00 86.56 91 ASN A C 1
ATOM 744 O O . ASN A 1 91 ? 23.741 11.017 -32.671 1.00 86.56 91 ASN A O 1
ATOM 748 N N . PHE A 1 92 ? 23.529 9.226 -31.330 1.00 85.75 92 PHE A N 1
ATOM 749 C CA . PHE A 1 92 ? 24.657 8.495 -31.901 1.00 85.75 92 PHE A CA 1
ATOM 750 C C . PHE A 1 92 ? 24.401 8.125 -33.367 1.00 85.75 92 PHE A C 1
ATOM 752 O O . PHE A 1 92 ? 25.268 8.357 -34.206 1.00 85.75 92 PHE A O 1
ATOM 759 N N . ARG A 1 93 ? 23.198 7.637 -33.701 1.00 83.12 93 ARG A N 1
ATOM 760 C CA . ARG A 1 93 ? 22.774 7.358 -35.082 1.00 83.12 93 ARG A CA 1
ATOM 761 C C . ARG A 1 93 ? 22.854 8.605 -35.965 1.00 83.12 93 ARG A C 1
ATOM 763 O O . ARG A 1 93 ? 23.432 8.538 -37.044 1.00 83.12 93 ARG A O 1
ATOM 770 N N . GLU A 1 94 ? 22.303 9.734 -35.516 1.00 82.69 94 GLU A N 1
ATOM 771 C CA . GLU A 1 94 ? 22.326 10.998 -36.275 1.00 82.69 94 GLU A CA 1
ATOM 772 C C . GLU A 1 94 ? 23.763 11.474 -36.536 1.00 82.69 94 GLU A C 1
ATOM 774 O O . GLU A 1 94 ? 24.113 11.840 -37.658 1.00 82.69 94 GLU A O 1
ATOM 779 N N . THR A 1 95 ? 24.621 11.379 -35.518 1.00 82.50 95 THR A N 1
ATOM 780 C CA . THR A 1 95 ? 26.048 11.707 -35.620 1.00 82.50 95 THR A CA 1
ATOM 781 C C . THR A 1 95 ? 26.766 10.774 -36.599 1.00 82.50 95 THR A C 1
ATOM 783 O O . THR A 1 95 ? 27.531 11.233 -37.443 1.00 82.50 95 THR A O 1
ATOM 786 N N . TYR A 1 96 ? 26.494 9.470 -36.534 1.00 78.81 96 TYR A N 1
ATOM 787 C CA . TYR A 1 96 ? 27.091 8.456 -37.404 1.00 78.81 96 TYR A CA 1
ATOM 788 C C . TYR A 1 96 ? 26.688 8.646 -38.876 1.00 78.81 96 TYR A C 1
ATOM 790 O O . TYR A 1 96 ? 27.546 8.644 -39.757 1.00 78.81 96 TYR A O 1
ATOM 798 N N . ILE A 1 97 ? 25.405 8.902 -39.148 1.00 80.19 97 ILE A N 1
ATOM 799 C CA . ILE A 1 97 ? 24.910 9.225 -40.495 1.00 80.19 97 ILE A CA 1
ATOM 800 C C . ILE A 1 97 ? 25.586 10.500 -41.024 1.00 80.19 97 ILE A C 1
ATOM 802 O O . ILE A 1 97 ? 26.057 10.513 -42.162 1.00 80.19 97 ILE A O 1
ATOM 806 N N . GLY A 1 98 ? 25.690 11.544 -40.194 1.00 77.75 98 GLY A N 1
ATOM 807 C CA . GLY A 1 98 ? 26.314 12.816 -40.567 1.00 77.75 98 GLY A CA 1
ATOM 808 C C . GLY A 1 98 ? 27.822 12.730 -40.835 1.00 77.75 98 GLY A C 1
ATOM 809 O O . GLY A 1 98 ? 28.307 13.363 -41.768 1.00 77.75 98 GLY A O 1
ATOM 810 N N . LEU A 1 99 ? 28.566 11.935 -40.056 1.00 77.56 99 LEU A N 1
ATOM 811 C CA . LEU A 1 99 ? 30.021 11.773 -40.201 1.00 77.56 99 LEU A CA 1
ATOM 812 C C . LEU A 1 99 ? 30.423 10.881 -41.378 1.00 77.56 99 LEU A C 1
ATOM 814 O O . LEU A 1 99 ? 31.439 11.143 -42.018 1.00 77.56 99 LEU A O 1
ATOM 818 N N . PHE A 1 100 ? 29.655 9.826 -41.650 1.00 77.31 100 PHE A N 1
ATOM 819 C CA . PHE A 1 100 ? 30.022 8.812 -42.643 1.00 77.31 100 PHE A CA 1
ATOM 820 C C . PHE A 1 100 ? 29.220 8.912 -43.949 1.00 77.31 100 PHE A C 1
ATOM 822 O O . PHE A 1 100 ? 29.463 8.135 -44.869 1.00 77.31 100 PHE A O 1
ATOM 829 N N . GLY A 1 101 ? 28.277 9.859 -44.053 1.00 69.00 101 GLY A N 1
ATOM 830 C CA . GLY A 1 101 ? 27.472 10.070 -45.262 1.00 69.00 101 GLY A CA 1
ATOM 831 C C . GLY A 1 101 ? 26.622 8.854 -45.641 1.00 69.00 101 GLY A C 1
ATOM 832 O O . GLY A 1 101 ? 26.352 8.619 -46.820 1.00 69.00 101 GLY A O 1
ATOM 833 N N . ILE A 1 102 ? 26.248 8.042 -44.650 1.00 66.00 102 ILE A N 1
ATOM 834 C CA . ILE A 1 102 ? 25.538 6.779 -44.855 1.00 66.00 102 ILE A CA 1
ATOM 835 C C . ILE A 1 102 ? 24.108 7.092 -45.300 1.00 66.00 102 ILE A C 1
ATOM 837 O O . ILE A 1 102 ? 23.373 7.803 -44.620 1.00 66.00 102 ILE A O 1
ATOM 841 N N . THR A 1 103 ? 23.711 6.566 -46.457 1.00 64.25 103 THR A N 1
ATOM 842 C CA . THR A 1 103 ? 22.334 6.684 -46.961 1.00 64.25 103 THR A CA 1
ATOM 843 C C . THR A 1 103 ? 21.398 5.750 -46.189 1.00 64.25 103 THR A C 1
ATOM 845 O O . THR A 1 103 ? 21.843 4.732 -45.663 1.00 64.25 103 THR A O 1
ATOM 848 N N . GLU A 1 104 ? 20.091 6.044 -46.147 1.00 62.78 104 GLU A N 1
ATOM 849 C CA . GLU A 1 104 ? 19.076 5.238 -45.428 1.00 62.78 104 GLU A CA 1
ATOM 850 C C . GLU A 1 104 ? 19.086 3.732 -45.767 1.00 62.78 104 GLU A C 1
ATOM 852 O O . GLU A 1 104 ? 18.548 2.913 -45.020 1.00 62.78 104 GLU A O 1
ATOM 857 N N . THR A 1 105 ? 19.692 3.361 -46.895 1.00 63.56 105 THR A N 1
ATOM 858 C CA . THR A 1 105 ? 19.900 1.988 -47.366 1.00 63.56 105 THR A CA 1
ATOM 859 C C . THR A 1 105 ? 20.894 1.174 -46.527 1.00 63.56 105 THR A C 1
ATOM 861 O O . THR A 1 105 ? 20.812 -0.048 -46.538 1.00 63.56 105 THR A O 1
ATOM 864 N N . TYR A 1 106 ? 21.819 1.822 -45.811 1.00 66.50 106 TYR A N 1
ATOM 865 C CA . TYR A 1 106 ? 22.891 1.181 -45.030 1.00 66.50 106 TYR A CA 1
ATOM 866 C C . TYR A 1 106 ? 22.873 1.591 -43.553 1.00 66.50 106 TYR A C 1
ATOM 868 O O . TYR A 1 106 ? 23.901 1.546 -42.884 1.00 66.50 106 TYR A O 1
ATOM 876 N N . ASP A 1 107 ? 21.721 2.016 -43.037 1.00 75.81 107 ASP A N 1
ATOM 877 C CA . ASP A 1 107 ? 21.584 2.415 -41.640 1.00 75.81 107 ASP A CA 1
ATOM 878 C C . ASP A 1 107 ? 21.435 1.183 -40.724 1.00 75.81 107 ASP A C 1
ATOM 880 O O . ASP A 1 107 ? 20.362 0.572 -40.692 1.00 75.81 107 ASP A O 1
ATOM 884 N N . PRO A 1 108 ? 22.468 0.822 -39.937 1.00 72.38 108 PRO A N 1
ATOM 885 C CA . PRO A 1 108 ? 22.420 -0.358 -39.077 1.00 72.38 108 PRO A CA 1
ATOM 886 C C . PRO A 1 108 ? 21.456 -0.191 -37.890 1.00 72.38 108 PRO A C 1
ATOM 888 O O . PRO A 1 108 ? 21.155 -1.162 -37.202 1.00 72.38 108 PRO A O 1
ATOM 891 N N . PHE A 1 109 ? 20.962 1.025 -37.630 1.00 77.81 109 PHE A N 1
ATOM 892 C CA . PHE A 1 109 ? 20.051 1.320 -36.525 1.00 77.81 109 PHE A CA 1
ATOM 893 C C . PHE A 1 109 ? 18.577 1.315 -36.938 1.00 77.81 109 PHE A C 1
ATOM 895 O O . PHE A 1 109 ? 17.717 1.433 -36.063 1.00 77.81 109 PHE A O 1
ATOM 902 N N . LYS A 1 110 ? 18.276 1.172 -38.237 1.00 78.50 110 LYS A N 1
ATOM 903 C CA . LYS A 1 110 ? 16.915 1.268 -38.784 1.00 78.50 110 LYS A CA 1
ATOM 904 C C . LYS A 1 110 ? 15.939 0.279 -38.141 1.00 78.50 110 LYS A C 1
ATOM 906 O O . LYS A 1 110 ? 14.814 0.665 -37.844 1.00 78.50 110 LYS A O 1
ATOM 911 N N . ASP A 1 111 ? 16.401 -0.936 -37.852 1.00 81.12 111 ASP A N 1
ATOM 912 C CA . ASP A 1 111 ? 15.584 -1.986 -37.226 1.00 81.12 111 ASP A CA 1
ATOM 913 C C . ASP A 1 111 ? 15.755 -2.045 -35.696 1.00 81.12 111 ASP A C 1
ATOM 915 O O . ASP A 1 111 ? 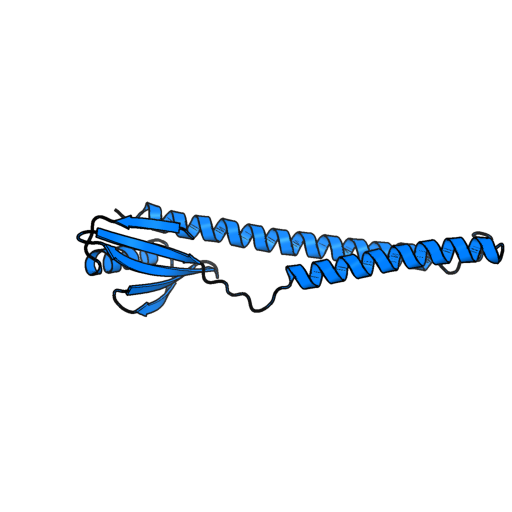14.868 -2.501 -34.976 1.00 81.12 111 ASP A O 1
ATOM 919 N N . ILE A 1 112 ? 16.878 -1.540 -35.172 1.00 81.19 112 ILE A N 1
ATOM 920 C CA . ILE A 1 112 ? 17.203 -1.594 -33.738 1.00 81.19 112 ILE A CA 1
ATOM 921 C C . ILE A 1 112 ? 16.493 -0.478 -32.966 1.00 81.19 112 ILE A C 1
ATOM 923 O O . ILE A 1 112 ? 15.974 -0.709 -31.876 1.00 81.19 112 ILE A O 1
ATOM 927 N N . LEU A 1 113 ? 16.463 0.742 -33.506 1.00 83.06 113 LEU A N 1
ATOM 928 C CA . LEU A 1 113 ? 15.914 1.902 -32.802 1.00 83.06 113 LEU A CA 1
ATOM 929 C C . LEU A 1 113 ? 14.398 1.781 -32.529 1.00 83.06 113 LEU A C 1
ATOM 931 O O . LEU A 1 113 ? 13.994 2.103 -31.409 1.00 83.06 113 LEU A O 1
ATOM 935 N N . PRO A 1 114 ? 13.564 1.276 -33.465 1.00 84.50 114 PRO A N 1
ATOM 936 C CA . PRO A 1 114 ? 12.156 0.986 -33.188 1.00 84.50 114 PRO A CA 1
ATOM 937 C C . PRO A 1 114 ? 11.973 -0.105 -32.128 1.00 84.50 114 PRO A C 1
ATOM 939 O O . PRO A 1 114 ? 11.165 0.062 -31.222 1.00 84.50 114 PRO A O 1
ATOM 942 N N . LEU A 1 115 ? 12.777 -1.175 -32.168 1.00 82.75 115 LEU A N 1
ATOM 943 C CA . LEU A 1 115 ? 12.718 -2.244 -31.166 1.00 82.75 115 LEU A CA 1
ATOM 944 C C . LEU A 1 115 ? 13.037 -1.720 -29.756 1.00 82.75 115 LEU A C 1
ATOM 946 O O . LEU A 1 115 ? 12.364 -2.065 -28.787 1.00 82.75 115 LEU A O 1
ATOM 950 N N . VAL A 1 116 ? 14.051 -0.858 -29.630 1.00 82.06 116 VAL A N 1
ATOM 951 C CA . VAL A 1 116 ? 14.385 -0.206 -28.354 1.00 82.06 116 VAL A CA 1
ATOM 952 C C . VAL A 1 116 ? 13.234 0.688 -27.885 1.00 82.06 116 VAL A C 1
ATOM 954 O O . VAL A 1 116 ? 12.931 0.708 -26.693 1.00 82.06 116 VAL A O 1
ATOM 957 N N . LEU A 1 117 ? 12.570 1.394 -28.802 1.00 82.06 117 LEU A N 1
ATOM 958 C CA . LEU A 1 117 ? 11.422 2.242 -28.489 1.00 82.06 117 LEU A CA 1
ATOM 959 C C . LEU A 1 117 ? 10.219 1.430 -27.970 1.00 82.06 117 LEU A C 1
ATOM 961 O O . LEU A 1 117 ? 9.606 1.828 -26.981 1.00 82.06 117 LEU A O 1
ATOM 965 N N . ASP A 1 118 ? 9.930 0.269 -28.561 1.00 85.56 118 ASP A N 1
ATOM 966 C CA . ASP A 1 118 ? 8.876 -0.637 -28.082 1.00 85.56 118 ASP A CA 1
ATOM 967 C C . ASP A 1 118 ? 9.160 -1.136 -26.660 1.00 85.56 118 ASP A C 1
ATOM 969 O O . ASP A 1 118 ? 8.276 -1.145 -25.797 1.00 85.56 118 ASP A O 1
ATOM 973 N N . VAL A 1 119 ? 10.420 -1.483 -26.377 1.00 83.06 119 VAL A N 1
ATOM 974 C CA . VAL A 1 119 ? 10.856 -1.861 -25.028 1.00 83.06 119 VAL A CA 1
ATOM 975 C C . VAL A 1 119 ? 10.656 -0.696 -24.054 1.00 83.06 119 VAL A C 1
ATOM 977 O O . VAL A 1 119 ? 10.095 -0.898 -22.978 1.00 83.06 119 VAL A O 1
ATOM 980 N N . VAL A 1 120 ? 11.036 0.531 -24.430 1.00 83.62 120 VAL A N 1
ATOM 981 C CA . VAL A 1 120 ? 10.816 1.733 -23.604 1.00 83.62 120 VAL A CA 1
ATOM 982 C C . VAL A 1 120 ? 9.329 1.900 -23.273 1.00 83.62 120 VAL A C 1
ATOM 984 O O . VAL A 1 120 ? 8.979 2.082 -22.105 1.00 83.62 120 VAL A O 1
ATOM 987 N N . TYR A 1 121 ? 8.439 1.788 -24.264 1.00 84.12 121 TYR A N 1
ATOM 988 C CA . TYR A 1 121 ? 6.996 1.909 -24.043 1.00 84.12 121 TYR A CA 1
ATOM 989 C C . TYR A 1 121 ? 6.443 0.827 -23.117 1.00 84.12 121 TYR A C 1
ATOM 991 O O . TYR A 1 121 ? 5.641 1.134 -22.232 1.00 84.12 121 TYR A O 1
ATOM 999 N N . MET A 1 122 ? 6.895 -0.418 -23.267 1.00 85.44 122 MET A N 1
ATOM 1000 C CA . MET A 1 122 ? 6.507 -1.518 -22.385 1.00 85.44 122 MET A CA 1
ATOM 1001 C C . MET A 1 122 ? 6.896 -1.239 -20.924 1.00 85.44 122 MET A C 1
ATOM 1003 O O . MET A 1 122 ? 6.081 -1.439 -20.021 1.00 85.44 122 MET A O 1
ATOM 1007 N N . PHE A 1 123 ? 8.110 -0.734 -20.677 1.00 82.00 123 PHE A N 1
ATOM 1008 C CA . PHE A 1 123 ? 8.569 -0.392 -19.325 1.00 82.00 123 PHE A CA 1
ATOM 1009 C C . PHE A 1 123 ? 7.775 0.763 -18.705 1.00 82.00 123 PHE A C 1
ATOM 1011 O O . PHE A 1 123 ? 7.391 0.687 -17.532 1.00 82.00 123 PHE A O 1
ATOM 1018 N N . ILE A 1 124 ? 7.456 1.793 -19.494 1.00 83.44 124 ILE A N 1
ATOM 1019 C CA . ILE A 1 124 ? 6.603 2.900 -19.047 1.00 83.44 124 ILE A CA 1
ATOM 1020 C C . ILE A 1 124 ? 5.209 2.374 -18.682 1.00 83.44 124 ILE A C 1
ATOM 1022 O O . ILE A 1 124 ? 4.717 2.660 -17.590 1.00 83.44 124 ILE A O 1
ATOM 1026 N N . ALA A 1 125 ? 4.591 1.562 -19.544 1.00 85.25 125 ALA A N 1
ATOM 1027 C CA . ALA A 1 125 ? 3.265 0.995 -19.304 1.00 85.25 125 ALA A CA 1
ATOM 1028 C C . ALA A 1 125 ? 3.223 0.126 -18.037 1.00 85.25 125 ALA A C 1
ATOM 1030 O O . ALA A 1 125 ? 2.327 0.285 -17.206 1.00 85.25 125 ALA A O 1
ATOM 1031 N N . LEU A 1 126 ? 4.225 -0.739 -17.844 1.00 84.38 126 LEU A N 1
ATOM 1032 C CA . LEU A 1 126 ? 4.363 -1.555 -16.636 1.00 84.38 126 LEU A CA 1
ATOM 1033 C C . LEU A 1 126 ? 4.475 -0.685 -15.377 1.00 84.38 126 LEU A C 1
ATOM 1035 O O . LEU A 1 126 ? 3.841 -0.962 -14.361 1.00 84.38 126 LEU A O 1
ATOM 1039 N N . SER A 1 127 ? 5.247 0.395 -15.455 1.00 81.06 127 SER A N 1
ATOM 1040 C CA . SER A 1 127 ? 5.455 1.308 -14.329 1.00 81.06 127 SER A CA 1
ATOM 1041 C C . SER A 1 127 ? 4.176 2.056 -13.964 1.00 81.06 127 SER A C 1
ATOM 1043 O O . SER A 1 127 ? 3.830 2.147 -12.788 1.00 81.06 127 SER A O 1
ATOM 1045 N N . VAL A 1 128 ? 3.423 2.522 -14.965 1.00 83.69 128 VAL A N 1
ATOM 1046 C CA . VAL A 1 128 ? 2.106 3.140 -14.758 1.00 83.69 128 VAL A CA 1
ATOM 1047 C C . VAL A 1 128 ? 1.133 2.149 -14.121 1.00 83.69 128 VAL A C 1
ATOM 1049 O O . VAL A 1 128 ? 0.424 2.521 -13.185 1.00 83.69 128 VAL A O 1
ATOM 1052 N N . ALA A 1 129 ? 1.109 0.892 -14.571 1.00 83.62 129 ALA A N 1
ATOM 1053 C CA . ALA A 1 129 ? 0.238 -0.135 -14.004 1.00 83.62 129 ALA A CA 1
ATOM 1054 C C . ALA A 1 129 ? 0.556 -0.407 -12.524 1.00 83.62 129 ALA A C 1
ATOM 1056 O O . ALA A 1 129 ? -0.355 -0.471 -11.698 1.00 83.62 129 ALA A O 1
ATOM 1057 N N . LEU A 1 130 ? 1.841 -0.499 -12.177 1.00 81.44 130 LEU A N 1
ATOM 1058 C CA . LEU A 1 130 ? 2.287 -0.715 -10.800 1.00 81.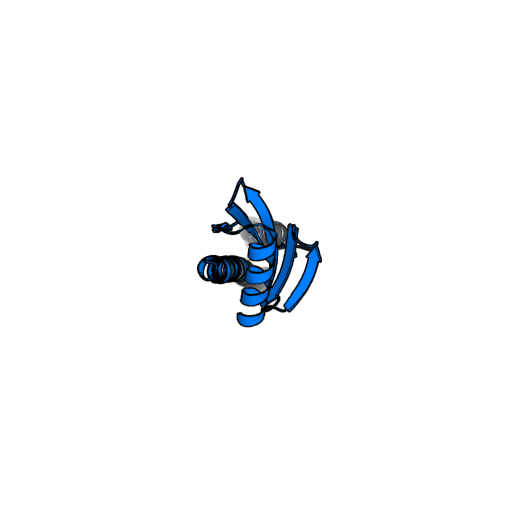44 130 LEU A CA 1
ATOM 1059 C C . LEU A 1 130 ? 1.962 0.475 -9.893 1.00 81.44 130 LEU A C 1
ATOM 1061 O O . LEU A 1 130 ? 1.361 0.278 -8.840 1.00 81.44 130 LEU A O 1
ATOM 1065 N N . ILE A 1 131 ? 2.257 1.706 -10.322 1.00 81.19 131 ILE A N 1
ATOM 1066 C CA . ILE A 1 131 ? 1.900 2.922 -9.571 1.00 81.19 131 ILE A CA 1
ATOM 1067 C C . ILE A 1 131 ? 0.380 3.013 -9.387 1.00 81.19 131 ILE A C 1
ATOM 1069 O O . ILE A 1 131 ? -0.104 3.314 -8.298 1.00 81.19 131 ILE A O 1
ATOM 1073 N N . SER A 1 132 ? -0.394 2.713 -10.432 1.00 80.75 132 SER A N 1
ATOM 1074 C CA . SER A 1 132 ? -1.861 2.719 -10.357 1.00 80.75 132 SER A CA 1
ATOM 1075 C C . SER A 1 132 ? -2.380 1.686 -9.354 1.00 80.75 132 SER A C 1
ATOM 1077 O O . SER A 1 132 ? -3.302 1.977 -8.593 1.00 80.75 132 SER A O 1
ATOM 1079 N N . TYR A 1 133 ? -1.768 0.500 -9.307 1.00 82.62 133 TYR A N 1
ATOM 1080 C CA . TYR A 1 133 ? -2.091 -0.537 -8.327 1.00 82.62 133 TYR A CA 1
ATOM 1081 C C . TYR A 1 133 ? -1.724 -0.119 -6.893 1.00 82.62 133 TYR A C 1
ATOM 1083 O O . TYR A 1 133 ? -2.513 -0.320 -5.968 1.00 82.62 133 TYR A O 1
ATOM 1091 N N . GLU A 1 134 ? -0.571 0.521 -6.692 1.00 76.94 134 GLU A N 1
ATOM 1092 C CA . GLU A 1 134 ? -0.171 1.085 -5.395 1.00 76.94 134 GLU A CA 1
ATOM 1093 C C . GLU A 1 134 ? -1.156 2.163 -4.915 1.00 76.94 134 GLU A C 1
ATOM 1095 O O . GLU A 1 134 ? -1.608 2.133 -3.770 1.00 76.94 134 GLU A O 1
ATOM 1100 N N . ILE A 1 135 ? -1.566 3.077 -5.799 1.00 80.56 135 ILE A N 1
ATOM 1101 C CA . ILE A 1 135 ? -2.570 4.102 -5.482 1.00 80.56 135 ILE A CA 1
ATOM 1102 C C . ILE A 1 135 ? -3.918 3.451 -5.156 1.00 80.56 135 ILE A C 1
ATOM 1104 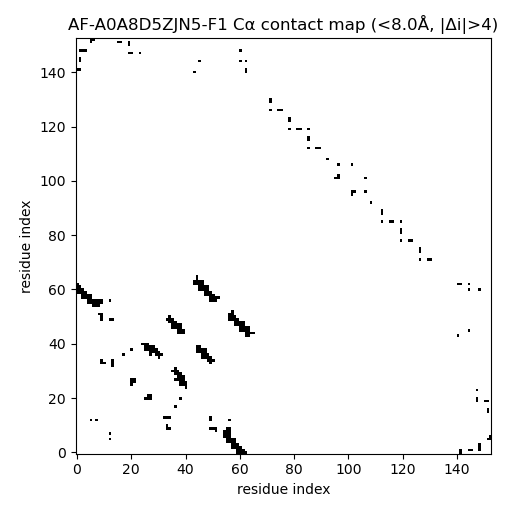O O . ILE A 1 135 ? -4.543 3.792 -4.150 1.00 80.56 135 ILE A O 1
ATOM 1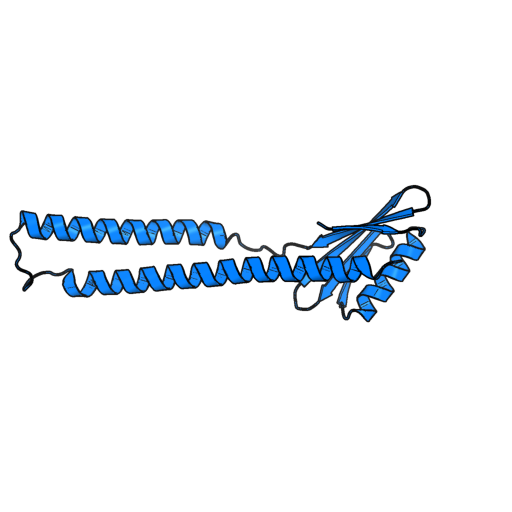108 N N . TYR A 1 136 ? -4.364 2.489 -5.967 1.00 82.50 136 TYR A N 1
ATOM 1109 C CA . TYR A 1 136 ? -5.618 1.773 -5.738 1.00 82.50 136 TYR A CA 1
ATOM 1110 C C . TYR A 1 136 ? -5.629 1.067 -4.378 1.00 82.50 136 TYR A C 1
ATOM 1112 O O . TYR A 1 136 ? -6.582 1.206 -3.608 1.00 82.50 136 TYR A O 1
ATOM 1120 N N . THR A 1 137 ? -4.558 0.340 -4.057 1.00 78.94 137 THR A N 1
ATOM 1121 C CA . THR A 1 137 ? -4.431 -0.361 -2.774 1.00 78.94 137 THR A CA 1
ATOM 1122 C C . THR A 1 137 ? -4.382 0.616 -1.604 1.00 78.94 137 THR A C 1
ATOM 1124 O O . THR A 1 137 ? -5.047 0.372 -0.597 1.00 78.94 137 THR A O 1
ATOM 1127 N N . TYR A 1 138 ? -3.692 1.752 -1.743 1.00 77.31 138 TYR A N 1
ATOM 1128 C CA . TYR A 1 138 ? -3.683 2.819 -0.742 1.00 77.31 138 TYR A CA 1
ATOM 1129 C C . TYR A 1 138 ? -5.090 3.380 -0.480 1.00 77.31 138 TYR A C 1
ATOM 1131 O O . TYR A 1 138 ? -5.522 3.434 0.672 1.00 77.31 138 TYR A O 1
ATOM 1139 N N . ILE A 1 139 ? -5.827 3.742 -1.537 1.00 81.38 139 ILE A N 1
ATOM 1140 C CA . ILE A 1 139 ? -7.176 4.321 -1.432 1.00 81.38 139 ILE A CA 1
ATOM 1141 C C . ILE A 1 139 ? -8.161 3.312 -0.834 1.00 81.38 139 ILE A C 1
ATOM 1143 O O . ILE A 1 139 ? -8.878 3.634 0.115 1.00 81.38 139 ILE A O 1
ATOM 1147 N N . LYS A 1 140 ? -8.191 2.078 -1.357 1.00 83.19 140 LYS A N 1
ATOM 1148 C CA . LYS A 1 140 ? -9.103 1.031 -0.872 1.00 83.19 140 LYS A CA 1
ATOM 1149 C C . LYS A 1 140 ? -8.856 0.737 0.611 1.00 83.19 140 LYS A C 1
ATOM 1151 O O . LYS A 1 140 ? -9.805 0.598 1.378 1.00 83.19 140 LYS A O 1
ATOM 1156 N N . ARG A 1 141 ? -7.596 0.711 1.039 1.00 77.06 141 ARG A N 1
ATOM 1157 C CA . ARG A 1 141 ? -7.212 0.494 2.437 1.00 77.06 141 ARG A CA 1
ATOM 1158 C C . ARG A 1 141 ? -7.677 1.613 3.368 1.00 77.06 141 ARG A C 1
ATOM 1160 O O . ARG A 1 141 ? -8.182 1.325 4.451 1.00 77.06 141 ARG A O 1
ATOM 1167 N N . ASP A 1 142 ? -7.525 2.870 2.961 1.00 79.88 142 ASP A N 1
ATOM 1168 C CA . ASP A 1 142 ? -7.989 4.010 3.756 1.00 79.88 142 ASP A CA 1
ATOM 1169 C C . ASP A 1 142 ? -9.523 4.027 3.866 1.00 79.88 142 ASP A C 1
ATOM 1171 O O . ASP A 1 142 ? -10.055 4.296 4.945 1.00 79.88 142 ASP A O 1
ATOM 1175 N N . SER A 1 143 ? -10.230 3.642 2.798 1.00 84.75 143 SER A N 1
ATOM 1176 C CA . SER A 1 143 ? -11.687 3.456 2.815 1.00 84.75 143 SER A CA 1
ATOM 1177 C C . SER A 1 143 ? -12.118 2.366 3.797 1.00 84.75 143 SER A C 1
ATOM 1179 O O . SER A 1 143 ? -13.076 2.559 4.539 1.00 84.75 143 SER A O 1
ATOM 1181 N N . LEU A 1 144 ? -11.407 1.237 3.831 1.00 84.88 144 LEU A N 1
ATOM 1182 C CA . LEU A 1 144 ? -11.684 0.125 4.745 1.00 84.88 144 LEU A CA 1
ATOM 1183 C C . LEU A 1 144 ? -11.482 0.521 6.216 1.00 84.88 144 LEU A C 1
ATOM 1185 O O . LEU A 1 144 ? -12.307 0.205 7.071 1.00 84.88 144 LEU A O 1
ATOM 1189 N N . ALA A 1 145 ? -10.401 1.244 6.522 1.00 83.75 145 ALA A N 1
ATOM 1190 C CA . ALA A 1 145 ? -10.176 1.770 7.868 1.00 83.75 145 ALA A CA 1
ATOM 1191 C C . ALA A 1 145 ? -11.285 2.753 8.280 1.00 83.75 145 ALA A C 1
ATOM 1193 O O . ALA A 1 145 ? -11.764 2.722 9.412 1.00 83.75 145 ALA A O 1
ATOM 1194 N N . GLU A 1 146 ? -11.706 3.618 7.357 1.00 86.75 146 GLU A N 1
ATOM 1195 C CA . GLU A 1 146 ? -12.767 4.592 7.594 1.00 86.75 146 GLU A CA 1
ATOM 1196 C C . GLU A 1 146 ? -14.144 3.938 7.777 1.00 86.75 146 GLU A C 1
ATOM 1198 O O . GLU A 1 146 ? -14.905 4.378 8.633 1.00 86.75 146 GLU A O 1
ATOM 1203 N N . GLU A 1 147 ? -14.452 2.876 7.031 1.00 86.75 147 GLU A N 1
ATOM 1204 C CA . GLU A 1 147 ? -15.683 2.089 7.174 1.00 86.75 147 GLU A CA 1
ATOM 1205 C C . GLU A 1 147 ? -15.823 1.539 8.599 1.00 86.75 147 GLU A C 1
ATOM 1207 O O . GLU A 1 147 ? -16.819 1.812 9.269 1.00 86.75 147 GLU A O 1
ATOM 1212 N N . VAL A 1 148 ? -14.791 0.855 9.105 1.00 84.94 148 VAL A N 1
ATOM 1213 C CA . VAL A 1 148 ? -14.781 0.315 10.476 1.00 84.94 148 VAL A CA 1
ATOM 1214 C C . VAL A 1 148 ? -14.894 1.437 11.505 1.00 84.94 148 VAL A C 1
ATOM 1216 O O . VAL A 1 148 ? -15.688 1.350 12.443 1.00 84.94 148 VAL A O 1
ATOM 1219 N N . LEU A 1 149 ? -14.130 2.520 11.322 1.00 86.19 149 LEU A N 1
ATOM 1220 C CA . LEU A 1 149 ? -14.157 3.638 12.257 1.00 86.19 149 LEU A CA 1
ATOM 1221 C C . LEU A 1 149 ? -15.505 4.360 12.271 1.00 86.19 149 LEU A C 1
ATOM 1223 O O . LEU A 1 149 ? -15.876 4.855 13.326 1.00 86.19 149 LEU A O 1
ATOM 1227 N N . 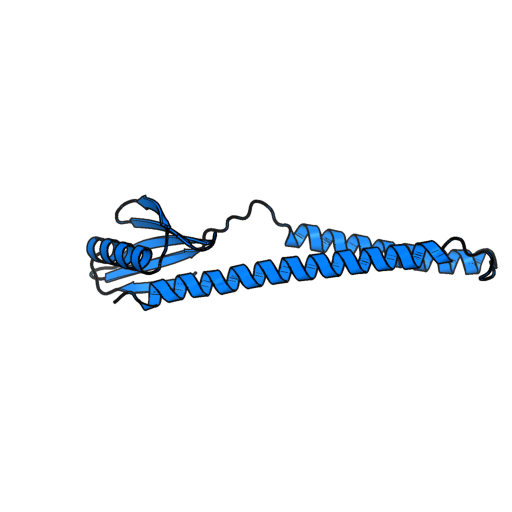LYS A 1 150 ? -16.256 4.416 11.164 1.00 86.94 150 LYS A N 1
ATOM 1228 C CA . LYS A 1 150 ? -17.594 5.038 11.103 1.00 86.94 150 LYS A CA 1
ATOM 1229 C C . LYS A 1 150 ? -18.668 4.244 11.844 1.00 86.94 150 LYS A C 1
ATOM 1231 O O . LYS A 1 150 ? -19.581 4.861 12.385 1.00 86.94 150 LYS A O 1
ATOM 1236 N N . ILE A 1 151 ? -18.551 2.918 11.890 1.00 86.06 151 ILE A N 1
ATOM 1237 C CA . ILE A 1 151 ? -19.544 2.038 12.529 1.00 86.06 151 ILE A CA 1
ATOM 1238 C C . ILE A 1 151 ? -19.460 2.095 14.057 1.00 86.06 151 ILE A C 1
ATOM 1240 O O . ILE A 1 151 ? -20.469 1.887 14.727 1.00 86.06 151 ILE A O 1
ATOM 1244 N N . LEU A 1 152 ? -18.279 2.392 14.608 1.00 82.94 152 LEU A N 1
ATOM 1245 C CA . LEU A 1 152 ? -18.123 2.559 16.053 1.00 82.94 152 LEU A CA 1
ATOM 1246 C C . LEU A 1 152 ? -19.126 3.600 16.593 1.00 82.94 152 LEU A C 1
ATOM 1248 O O . LEU A 1 152 ? -19.426 4.557 15.882 1.00 82.94 152 LEU A O 1
ATOM 1252 N N . PRO A 1 153 ? -19.668 3.431 17.805 1.00 71.25 153 PRO A N 1
ATOM 1253 C CA . PRO A 1 153 ? -20.528 4.427 18.446 1.00 71.25 153 PRO A CA 1
ATOM 1254 C C . PRO A 1 153 ? -19.746 5.679 18.879 1.00 71.25 153 PRO A C 1
ATOM 1256 O O . PRO A 1 153 ? -18.636 5.560 19.443 1.00 71.25 153 PRO A O 1
#

Mean predicted aligned error: 9.41 Å

Secondary structure (DSSP, 8-state):
-EEEEESS-HHHHHHHHHHHHHHTTPEEEEEETTTEEEEEETTEEEEEEEEEETTEEEEEEEE----S--HHHHHHHHHHHHHHHHHHHHHHHHHHHHHHT--GGG-TTTTHHHHHHHHHHHHHHHHHHHHHHHHHHHHHHHHHHHHHHHH--

Nearest PDB structures (foldseek):
  3q6a-assembly1_D  TM=4.782E-01  e=1.193E-02  Staphylococcus saprophyticus subsp. saprophyticus ATCC 15305 = NCTC 7292
  2n4b-assembly1_A  TM=6.608E-01  e=1.144E-01  Cupriavidus metallidurans CH34
  3q6a-assembly1_A  TM=4.556E-01  e=2.806E-02  Staphylococcus saprophyticus subsp. saprophyticus ATCC 15305 = NCTC 7292
  8u62-assembly1_B  TM=5.341E-01  e=1.900E+00  Pseudomonas syringae pv. tomato str. DC3000

Radius of gyration: 26.66 Å; Cα contacts (8 Å, |Δi|>4): 175; chains: 1; bounding box: 50×25×78 Å

Sequence (153 aa):
MKERIVNMDINSAYVELKRILLASGYTIKSEDYPKTISAERDTMKIMFYLYPQDSRTRIVATPLIYNPIYPGLALVVLNIFIIAMYFFMKNFRETYIGLFGITETYDPFKDILPLVLDVVYMFIALSVALISYEIYTYIKRDSLAEEVLKILP